Protein AF-A0A7C4I9G1-F1 (afdb_monomer_lite)

Structure (mmCIF, N/CA/C/O backbone):
data_AF-A0A7C4I9G1-F1
#
_entry.id   AF-A0A7C4I9G1-F1
#
loop_
_atom_site.group_PDB
_atom_site.id
_atom_site.type_symbol
_atom_site.label_atom_id
_atom_site.label_alt_id
_atom_site.label_comp_id
_atom_site.label_asym_id
_atom_site.label_entity_id
_atom_site.label_seq_id
_atom_site.pdbx_PDB_ins_code
_atom_site.Cartn_x
_atom_site.Cartn_y
_atom_site.Cartn_z
_atom_site.occupancy
_atom_site.B_iso_or_equiv
_atom_site.auth_seq_id
_atom_site.auth_comp_id
_atom_site.auth_asym_id
_atom_site.auth_atom_id
_atom_site.pdbx_PDB_model_num
ATOM 1 N N . MET A 1 1 ? 1.869 11.604 16.338 1.00 69.56 1 MET A N 1
ATOM 2 C CA . MET A 1 1 ? 0.878 10.632 15.821 1.00 69.56 1 MET A CA 1
ATOM 3 C C . MET A 1 1 ? 1.617 9.331 15.561 1.00 69.56 1 MET A C 1
ATOM 5 O O . MET A 1 1 ? 2.676 9.399 14.946 1.00 69.56 1 MET A O 1
ATOM 9 N N . ASN A 1 2 ? 1.154 8.209 16.116 1.00 77.06 2 ASN A N 1
ATOM 10 C CA . ASN A 1 2 ? 1.758 6.904 15.844 1.00 77.06 2 ASN A CA 1
ATOM 11 C C . ASN A 1 2 ? 1.010 6.269 14.678 1.00 77.06 2 ASN A C 1
ATOM 13 O O . ASN A 1 2 ? -0.220 6.257 14.705 1.00 77.06 2 ASN A O 1
ATOM 17 N N . ILE A 1 3 ? 1.731 5.790 13.674 1.00 85.38 3 ILE A N 1
ATOM 18 C CA . ILE A 1 3 ? 1.141 5.043 12.573 1.00 85.38 3 ILE A CA 1
ATOM 19 C C . ILE A 1 3 ? 1.879 3.729 12.388 1.00 85.38 3 ILE A C 1
ATOM 21 O O . ILE A 1 3 ? 3.110 3.687 12.329 1.00 85.38 3 ILE A O 1
ATOM 25 N N . ALA A 1 4 ? 1.105 2.656 12.294 1.00 88.50 4 ALA A N 1
ATOM 26 C CA . ALA A 1 4 ? 1.626 1.353 11.944 1.00 88.50 4 ALA A CA 1
ATOM 27 C C . ALA A 1 4 ? 1.760 1.266 10.420 1.00 88.50 4 ALA A C 1
ATOM 29 O O . ALA A 1 4 ? 0.805 1.544 9.690 1.00 88.50 4 ALA A O 1
ATOM 30 N N . VAL A 1 5 ? 2.949 0.915 9.942 1.00 89.62 5 VAL A N 1
ATOM 31 C CA . VAL A 1 5 ? 3.245 0.775 8.519 1.00 89.62 5 VAL A CA 1
ATOM 32 C C . VAL A 1 5 ? 3.622 -0.671 8.230 1.00 89.62 5 VAL A C 1
ATOM 34 O O . VAL A 1 5 ? 4.514 -1.237 8.861 1.00 89.62 5 VAL A O 1
ATOM 37 N N . THR A 1 6 ? 2.946 -1.260 7.251 1.00 91.25 6 THR A N 1
ATOM 38 C CA . THR A 1 6 ? 3.299 -2.551 6.664 1.00 91.25 6 THR A CA 1
ATOM 39 C C . THR A 1 6 ? 4.017 -2.298 5.346 1.00 91.25 6 THR A C 1
ATOM 41 O O . THR A 1 6 ? 3.492 -1.595 4.481 1.00 91.25 6 THR A O 1
ATOM 44 N N . LEU A 1 7 ? 5.205 -2.875 5.184 1.00 89.25 7 LEU A N 1
ATOM 45 C CA . LEU A 1 7 ? 5.937 -2.860 3.921 1.00 89.25 7 LEU A CA 1
ATOM 46 C C . LEU A 1 7 ? 5.681 -4.173 3.189 1.00 89.25 7 LEU A C 1
ATOM 48 O O . LEU A 1 7 ? 5.789 -5.241 3.789 1.00 89.25 7 LEU A O 1
ATOM 52 N N . ARG A 1 8 ? 5.357 -4.116 1.899 1.00 89.94 8 ARG A N 1
ATOM 53 C CA . ARG A 1 8 ? 5.315 -5.319 1.059 1.00 89.94 8 ARG A CA 1
ATOM 54 C C . ARG A 1 8 ? 5.942 -5.041 -0.285 1.00 89.94 8 ARG A C 1
ATOM 56 O O . ARG A 1 8 ? 5.673 -3.995 -0.880 1.00 89.94 8 ARG A O 1
ATOM 63 N N . THR A 1 9 ? 6.741 -5.977 -0.773 1.00 88.25 9 THR A N 1
ATOM 64 C CA . THR A 1 9 ? 7.216 -5.914 -2.153 1.00 88.25 9 THR A CA 1
ATOM 65 C C . THR A 1 9 ? 6.171 -6.562 -3.052 1.00 88.25 9 THR A C 1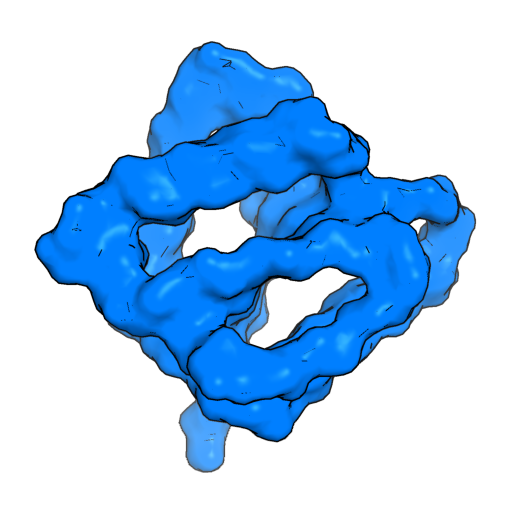
ATOM 67 O O . THR A 1 9 ? 5.623 -7.610 -2.740 1.00 88.25 9 THR A O 1
ATOM 70 N N . ALA A 1 10 ? 5.777 -5.875 -4.118 1.00 87.94 10 ALA A N 1
ATOM 71 C CA . ALA A 1 10 ? 4.802 -6.363 -5.083 1.00 87.94 10 ALA A CA 1
ATOM 72 C C . ALA A 1 10 ? 4.970 -5.588 -6.390 1.00 87.94 10 ALA A C 1
ATOM 74 O O . ALA A 1 10 ? 4.781 -4.367 -6.437 1.00 87.94 10 ALA A O 1
ATOM 75 N N . ARG A 1 11 ? 5.306 -6.302 -7.468 1.00 85.75 11 ARG A N 1
ATOM 76 C CA . ARG A 1 11 ? 5.570 -5.708 -8.781 1.00 85.75 11 ARG A CA 1
ATOM 77 C C . ARG A 1 11 ? 4.459 -6.020 -9.775 1.00 85.75 11 ARG A C 1
ATOM 79 O O . ARG A 1 11 ? 4.117 -7.173 -10.012 1.00 85.75 11 ARG A O 1
ATOM 86 N N . GLY A 1 12 ? 3.965 -4.977 -10.436 1.00 87.38 12 GLY A N 1
ATOM 87 C CA . GLY A 1 12 ? 2.954 -5.103 -11.483 1.00 87.38 12 GLY A CA 1
ATOM 88 C C . GLY A 1 12 ? 1.531 -5.261 -10.945 1.00 87.38 12 GLY A C 1
ATOM 89 O O . GLY A 1 12 ? 1.302 -5.433 -9.749 1.00 87.38 12 GLY A O 1
ATOM 90 N N . ARG A 1 13 ? 0.558 -5.169 -11.859 1.00 91.31 13 ARG A N 1
ATOM 91 C CA . ARG A 1 13 ? -0.864 -5.014 -11.522 1.00 91.31 13 ARG A CA 1
ATOM 92 C C . ARG A 1 13 ? -1.416 -6.134 -10.651 1.00 91.31 13 ARG A C 1
ATOM 94 O O . ARG A 1 13 ? -1.995 -5.854 -9.609 1.00 91.31 13 ARG A O 1
ATOM 101 N N . ALA A 1 14 ? -1.237 -7.381 -11.079 1.00 91.06 14 ALA A N 1
ATOM 102 C CA . ALA A 1 14 ? -1.812 -8.533 -10.392 1.00 91.06 14 ALA A CA 1
ATOM 103 C C . ALA A 1 14 ? -1.237 -8.700 -8.977 1.00 91.06 14 ALA A C 1
ATOM 105 O O . ALA A 1 14 ? -1.998 -8.845 -8.026 1.00 91.06 14 ALA A O 1
ATOM 106 N N . ALA A 1 15 ? 0.089 -8.605 -8.827 1.00 90.94 15 ALA A N 1
ATOM 107 C CA . ALA A 1 15 ? 0.741 -8.762 -7.531 1.00 90.94 15 ALA A CA 1
ATOM 108 C C . ALA A 1 15 ? 0.378 -7.627 -6.562 1.00 90.94 15 ALA A C 1
ATOM 110 O O . ALA A 1 15 ? 0.068 -7.891 -5.404 1.00 90.94 15 ALA A O 1
ATOM 111 N N . GLN A 1 16 ? 0.367 -6.371 -7.028 1.00 91.88 16 GLN A N 1
ATOM 112 C CA . GLN A 1 16 ? -0.003 -5.237 -6.176 1.00 91.88 16 GLN A CA 1
ATOM 113 C C . GLN A 1 16 ? -1.467 -5.288 -5.743 1.00 91.88 16 GLN A C 1
ATOM 115 O O . GLN A 1 16 ? -1.754 -5.014 -4.580 1.00 91.88 16 GLN A O 1
ATOM 120 N N . GLN A 1 17 ? -2.377 -5.674 -6.641 1.00 93.94 17 GLN A N 1
ATOM 121 C CA . GLN A 1 17 ? -3.786 -5.844 -6.292 1.00 93.94 17 GLN A CA 1
ATOM 122 C C . GLN A 1 17 ? -3.970 -6.974 -5.273 1.00 93.94 17 GLN A C 1
ATOM 124 O O . GLN A 1 17 ? -4.574 -6.750 -4.232 1.00 93.94 17 GLN A O 1
ATOM 129 N N . ALA A 1 18 ? -3.376 -8.147 -5.516 1.00 92.50 18 ALA A N 1
ATOM 130 C CA . ALA A 1 18 ? -3.475 -9.280 -4.597 1.00 92.50 18 ALA A CA 1
ATOM 131 C C . ALA A 1 18 ? -2.899 -8.956 -3.207 1.00 92.50 18 ALA A C 1
ATOM 133 O O . ALA A 1 18 ? -3.496 -9.302 -2.188 1.00 92.50 18 ALA A O 1
ATOM 134 N N . ALA A 1 19 ? -1.764 -8.250 -3.149 1.00 92.25 19 ALA A N 1
ATOM 135 C CA . ALA A 1 19 ? -1.156 -7.832 -1.889 1.00 92.25 19 ALA A CA 1
ATOM 136 C C . ALA A 1 19 ? -2.019 -6.811 -1.129 1.00 92.25 19 ALA A C 1
ATOM 138 O O . ALA A 1 19 ? -2.098 -6.885 0.101 1.00 92.25 19 ALA A O 1
ATOM 139 N N . LEU A 1 20 ? -2.652 -5.879 -1.851 1.00 93.00 20 LEU A N 1
ATOM 140 C CA . LEU A 1 20 ? -3.598 -4.908 -1.302 1.00 93.00 20 LEU A CA 1
ATOM 141 C C . LEU A 1 20 ? -4.829 -5.617 -0.733 1.00 93.00 20 LEU A C 1
ATOM 143 O O . LEU A 1 20 ? -5.159 -5.394 0.431 1.00 93.00 20 LEU A O 1
ATOM 147 N N . ASP A 1 21 ? -5.464 -6.487 -1.518 1.00 93.38 21 ASP A N 1
ATOM 148 C CA . ASP A 1 21 ? -6.686 -7.196 -1.128 1.00 93.38 21 ASP A CA 1
ATOM 149 C C . ASP A 1 21 ? -6.436 -8.067 0.107 1.00 93.38 21 ASP A C 1
ATOM 151 O O . ASP A 1 21 ? -7.116 -7.914 1.121 1.00 93.38 21 ASP A O 1
ATOM 155 N N . ALA A 1 22 ? -5.369 -8.874 0.090 1.00 91.69 22 ALA A N 1
ATOM 156 C CA . ALA A 1 22 ? -4.999 -9.721 1.223 1.00 91.69 22 ALA A CA 1
ATOM 157 C C . ALA A 1 22 ? -4.707 -8.913 2.499 1.00 91.69 22 ALA A C 1
ATOM 159 O O . ALA A 1 22 ? -5.045 -9.336 3.606 1.00 91.69 22 ALA A O 1
ATOM 160 N N . TRP A 1 23 ? -4.065 -7.746 2.370 1.00 92.12 23 TRP A N 1
ATOM 161 C CA . TRP A 1 23 ? -3.805 -6.878 3.517 1.00 92.12 23 TRP A CA 1
ATOM 162 C C . TRP A 1 23 ? -5.100 -6.285 4.080 1.00 92.12 23 TRP A C 1
ATOM 164 O O . TRP A 1 23 ? -5.297 -6.304 5.296 1.00 92.12 23 TRP A O 1
ATOM 174 N N . ILE A 1 24 ? -5.998 -5.801 3.219 1.00 89.88 24 ILE A N 1
ATOM 175 C CA . ILE A 1 24 ? -7.287 -5.246 3.643 1.00 89.88 24 ILE A CA 1
ATOM 176 C C . ILE A 1 24 ? -8.151 -6.321 4.301 1.00 89.88 24 ILE A C 1
ATOM 178 O O . ILE A 1 24 ? -8.710 -6.063 5.368 1.00 89.88 24 ILE A O 1
ATOM 182 N N . ASP A 1 25 ? -8.247 -7.510 3.713 1.00 89.62 25 ASP A N 1
ATOM 183 C CA . ASP A 1 25 ? -9.075 -8.594 4.242 1.00 89.62 25 ASP A CA 1
ATOM 184 C C . ASP A 1 25 ? -8.594 -9.048 5.623 1.00 89.62 25 ASP A C 1
ATOM 186 O O . ASP A 1 25 ? -9.407 -9.191 6.539 1.00 89.62 25 ASP A O 1
ATOM 190 N N . ALA A 1 26 ? -7.275 -9.136 5.831 1.00 87.56 26 ALA A N 1
ATOM 191 C CA . ALA A 1 26 ? -6.701 -9.412 7.148 1.00 87.56 26 ALA A CA 1
ATOM 192 C C . ALA A 1 26 ? -7.084 -8.345 8.195 1.00 87.56 26 ALA A C 1
ATOM 194 O O . ALA A 1 26 ? -7.365 -8.676 9.348 1.00 87.56 26 ALA A O 1
ATOM 195 N N . ARG A 1 27 ? -7.145 -7.060 7.808 1.00 86.56 27 ARG A N 1
ATOM 196 C CA . ARG A 1 27 ? -7.569 -5.969 8.710 1.00 86.56 27 ARG A CA 1
ATOM 197 C C . ARG A 1 27 ? -9.079 -5.925 8.926 1.00 86.56 27 ARG A C 1
ATOM 199 O O . ARG A 1 27 ? -9.527 -5.566 10.012 1.00 86.56 27 ARG A O 1
ATOM 206 N N . ARG A 1 28 ? -9.875 -6.274 7.916 1.00 82.12 28 ARG A N 1
ATOM 207 C CA . ARG A 1 28 ? -11.338 -6.353 8.029 1.00 82.12 28 ARG A CA 1
ATOM 208 C C . ARG A 1 28 ? -11.767 -7.492 8.937 1.00 82.12 28 ARG A C 1
ATOM 210 O O . ARG A 1 28 ? -12.649 -7.293 9.767 1.00 82.12 28 ARG A O 1
ATOM 217 N N . ALA A 1 29 ? -11.107 -8.643 8.831 1.00 77.88 29 ALA A N 1
ATOM 218 C CA . ALA A 1 29 ? -11.310 -9.763 9.743 1.00 77.88 29 ALA A CA 1
ATOM 219 C C . ALA A 1 29 ? -11.048 -9.361 11.206 1.00 77.88 29 ALA A C 1
ATOM 221 O O . ALA A 1 29 ? -11.762 -9.804 12.098 1.00 77.88 29 ALA A O 1
ATOM 222 N N . ALA A 1 30 ? -10.098 -8.448 11.440 1.00 73.25 30 ALA A N 1
ATOM 223 C CA . ALA A 1 30 ? -9.822 -7.877 12.757 1.00 73.25 30 ALA A CA 1
ATOM 224 C C . ALA A 1 30 ? -10.843 -6.811 13.233 1.00 73.25 30 ALA A C 1
ATOM 226 O O . ALA A 1 30 ? -10.688 -6.319 14.338 1.00 73.25 30 ALA A O 1
ATOM 227 N N . SER A 1 31 ? -11.859 -6.462 12.426 1.00 57.94 31 SER A N 1
ATOM 228 C CA . SER A 1 31 ? -13.108 -5.739 12.764 1.00 57.94 31 SER A CA 1
ATOM 229 C C . SER A 1 31 ? -13.041 -4.593 13.789 1.00 57.94 31 SER A C 1
ATOM 231 O O . SER A 1 31 ? -13.715 -4.630 14.810 1.00 57.94 31 SER A O 1
ATOM 233 N N . ASP A 1 32 ? -12.353 -3.499 13.439 1.00 64.88 32 ASP A N 1
ATOM 234 C CA . ASP A 1 32 ? -12.228 -2.328 14.331 1.00 64.88 32 ASP A CA 1
ATOM 235 C C . ASP A 1 32 ? -12.647 -0.974 13.714 1.00 64.88 32 ASP A C 1
ATOM 237 O O . ASP A 1 32 ? -12.427 0.081 14.308 1.00 64.88 32 ASP A O 1
ATOM 241 N N . GLY A 1 33 ? -13.189 -0.936 12.489 1.00 68.88 33 GLY A N 1
ATOM 242 C CA . GLY A 1 33 ? -13.555 0.337 11.830 1.00 68.88 33 GLY A CA 1
ATOM 243 C C . GLY A 1 33 ? -12.375 1.303 11.604 1.00 68.88 33 GLY A C 1
ATOM 244 O O . GLY A 1 33 ? -12.569 2.494 11.350 1.00 68.88 33 GLY A O 1
ATOM 245 N N . ARG A 1 34 ? -11.137 0.802 11.708 1.00 77.31 34 ARG A N 1
ATOM 246 C CA . ARG A 1 34 ? -9.900 1.571 11.544 1.00 77.31 34 ARG A CA 1
ATOM 247 C C . ARG A 1 34 ? -9.817 2.144 10.129 1.00 77.31 34 ARG A C 1
ATOM 249 O O . ARG A 1 34 ? -10.010 1.432 9.146 1.00 77.31 34 ARG A O 1
ATOM 256 N N . LYS A 1 35 ? -9.462 3.427 10.016 1.00 87.44 35 LYS A N 1
ATOM 257 C CA . LYS A 1 35 ? -9.159 4.048 8.719 1.00 87.44 35 LYS A CA 1
ATOM 258 C C . LYS A 1 35 ? -7.854 3.476 8.181 1.00 87.44 35 LYS A C 1
ATOM 260 O O . LYS A 1 35 ? -6.832 3.545 8.864 1.00 87.44 35 LYS A O 1
ATOM 265 N N . LEU A 1 36 ? -7.891 2.951 6.964 1.00 91.38 36 LEU A N 1
ATOM 266 C CA . LEU A 1 36 ? -6.732 2.374 6.296 1.00 91.38 36 LEU A CA 1
ATOM 267 C C . LEU A 1 36 ? -6.246 3.305 5.188 1.00 91.38 36 LEU A C 1
ATOM 269 O O . LEU A 1 36 ? -7.034 4.027 4.566 1.00 91.38 36 LEU A O 1
ATOM 273 N N . ALA A 1 37 ? -4.947 3.270 4.928 1.00 93.06 37 ALA A N 1
ATOM 274 C CA . ALA A 1 37 ? -4.365 3.924 3.769 1.00 93.06 37 ALA A CA 1
ATOM 275 C C . ALA A 1 37 ? -3.383 3.001 3.050 1.00 93.06 37 ALA A C 1
ATOM 277 O O . ALA A 1 37 ? -2.752 2.142 3.659 1.00 93.06 37 ALA A O 1
ATOM 278 N N . VAL A 1 38 ? -3.235 3.210 1.749 1.00 93.19 38 VAL A N 1
ATOM 279 C CA . VAL A 1 38 ? -2.301 2.495 0.891 1.00 93.19 38 VAL A CA 1
ATOM 280 C C . VAL A 1 38 ? -1.481 3.514 0.112 1.00 93.19 38 VAL A C 1
ATOM 282 O O . VAL A 1 38 ? -2.014 4.477 -0.444 1.00 93.19 38 VAL A O 1
ATOM 285 N N . ILE A 1 39 ? -0.174 3.301 0.057 1.00 92.19 39 ILE A N 1
ATOM 286 C CA . ILE A 1 39 ? 0.732 3.980 -0.862 1.00 92.19 39 ILE A CA 1
ATOM 287 C C . ILE A 1 39 ? 1.321 2.908 -1.771 1.00 92.19 39 ILE A C 1
ATOM 289 O O . ILE A 1 39 ? 1.865 1.925 -1.279 1.00 92.19 39 ILE A O 1
ATOM 293 N N . ALA A 1 40 ? 1.222 3.084 -3.085 1.00 91.56 40 ALA A N 1
ATOM 294 C CA . ALA A 1 40 ? 1.770 2.128 -4.043 1.00 91.56 40 ALA A CA 1
ATOM 295 C C . ALA A 1 40 ? 2.808 2.780 -4.958 1.00 91.56 40 ALA A C 1
ATOM 297 O O . ALA A 1 40 ? 2.509 3.751 -5.659 1.00 91.56 40 ALA A O 1
ATOM 298 N N . GLU A 1 41 ? 4.025 2.243 -4.961 1.00 89.06 41 GLU A N 1
ATOM 299 C CA . GLU A 1 41 ? 5.075 2.623 -5.903 1.00 89.06 41 GLU A CA 1
ATOM 300 C C . GLU A 1 41 ? 4.876 1.922 -7.253 1.00 89.06 41 GLU A C 1
ATOM 302 O O . GLU A 1 41 ? 4.584 0.730 -7.310 1.00 89.06 41 GLU A O 1
ATOM 307 N N . GLY A 1 42 ? 5.043 2.652 -8.358 1.00 84.44 42 GLY A N 1
ATOM 308 C CA . GLY A 1 42 ? 5.030 2.073 -9.705 1.00 84.44 42 GLY A CA 1
ATOM 309 C C . GLY A 1 42 ? 3.650 1.613 -10.189 1.00 84.44 42 GLY A C 1
ATOM 310 O O . GLY A 1 42 ? 3.552 0.967 -11.232 1.00 84.44 42 GLY A O 1
ATOM 311 N N . ALA A 1 43 ? 2.581 1.960 -9.468 1.00 84.69 43 ALA A N 1
ATOM 312 C CA . ALA A 1 43 ? 1.200 1.619 -9.802 1.00 84.69 43 ALA A CA 1
ATOM 313 C C . ALA A 1 43 ? 0.623 2.532 -10.907 1.00 84.69 43 ALA A C 1
ATOM 315 O O . ALA A 1 43 ? -0.305 3.315 -10.680 1.00 84.69 43 ALA A O 1
ATOM 316 N N . PHE A 1 44 ? 1.155 2.438 -12.128 1.00 82.19 44 PHE A N 1
ATOM 317 C CA . PHE A 1 44 ? 0.643 3.164 -13.309 1.00 82.19 44 PHE A CA 1
ATOM 318 C C . PHE A 1 44 ? -0.656 2.589 -13.895 1.00 82.19 44 PHE A C 1
ATOM 320 O O . PHE A 1 44 ? -1.070 2.933 -14.996 1.00 82.19 44 PHE A O 1
ATOM 327 N N . PHE A 1 45 ? -1.300 1.697 -13.159 1.00 86.69 45 PHE A N 1
ATOM 328 C CA . PHE A 1 45 ? -2.551 1.033 -13.495 1.00 86.69 45 PHE A CA 1
ATOM 329 C C . PHE A 1 45 ? -3.550 1.264 -12.369 1.00 86.69 45 PHE A C 1
ATOM 331 O O . PHE A 1 45 ? -3.185 1.665 -11.265 1.00 86.69 45 PHE A O 1
ATOM 338 N N . GLU A 1 46 ? -4.827 1.023 -12.622 1.00 87.81 46 GLU A N 1
ATOM 339 C CA . GLU A 1 46 ? -5.836 1.122 -11.575 1.00 87.81 46 GLU A CA 1
ATOM 340 C C . GLU A 1 46 ? -5.703 -0.010 -10.555 1.00 87.81 46 GLU A C 1
ATOM 342 O O . GLU A 1 46 ? -5.695 -1.189 -10.914 1.00 87.81 46 GLU A O 1
ATOM 347 N N . LEU A 1 47 ? -5.595 0.387 -9.286 1.00 90.00 47 LEU A N 1
ATOM 348 C CA . LEU A 1 47 ? -5.778 -0.479 -8.130 1.00 90.00 47 LEU A CA 1
ATOM 349 C C . LEU A 1 47 ? -7.199 -0.277 -7.609 1.00 90.00 47 LEU A C 1
ATOM 351 O O . LEU A 1 47 ? -7.610 0.860 -7.358 1.00 90.00 47 LEU A O 1
ATOM 355 N N . SER A 1 48 ? -7.927 -1.375 -7.451 1.00 91.50 48 SER A N 1
ATOM 356 C CA . SER A 1 48 ? -9.241 -1.388 -6.826 1.00 91.50 48 SER A CA 1
ATOM 357 C C . SER A 1 48 ? -9.058 -1.276 -5.320 1.00 91.50 48 SER A C 1
ATOM 359 O O . SER A 1 48 ? -8.390 -2.107 -4.706 1.00 91.50 48 SER A O 1
ATOM 361 N N . CYS A 1 49 ? -9.619 -0.226 -4.730 1.00 87.75 49 CYS A N 1
ATOM 362 C CA . CYS A 1 49 ? -9.584 -0.007 -3.295 1.00 87.75 49 CYS A CA 1
ATOM 363 C C . CYS A 1 49 ? -11.020 0.147 -2.789 1.00 87.75 49 CYS A C 1
ATOM 365 O O . CYS A 1 49 ? -11.797 0.884 -3.404 1.00 87.75 49 CYS A O 1
ATOM 367 N N . PRO A 1 50 ? -11.406 -0.522 -1.693 1.00 87.69 50 PRO A N 1
ATOM 368 C CA . PRO A 1 50 ? -12.747 -0.371 -1.166 1.00 87.69 50 PRO A CA 1
ATOM 369 C C . PRO A 1 50 ? -13.042 1.059 -0.693 1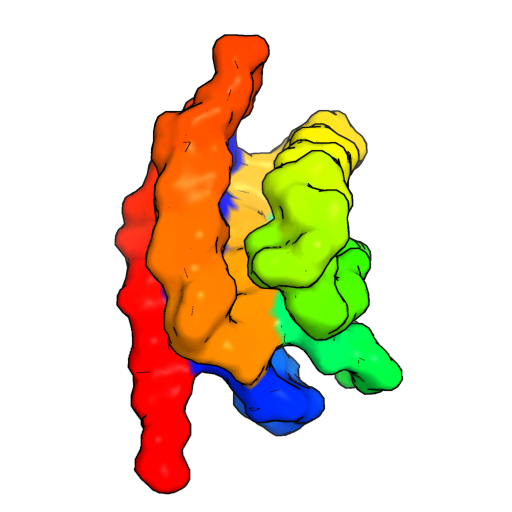.00 87.69 50 PRO A C 1
ATOM 371 O O . PRO A 1 50 ? -12.122 1.791 -0.311 1.00 87.69 50 PRO A O 1
ATOM 374 N N . PRO A 1 51 ? -14.328 1.449 -0.623 1.00 82.62 51 PRO A N 1
ATOM 375 C CA . PRO A 1 51 ? -14.719 2.736 -0.065 1.00 82.62 51 PRO A CA 1
ATOM 376 C C . PRO A 1 51 ? -14.156 2.933 1.349 1.00 82.62 51 PRO A C 1
ATOM 378 O O . PRO A 1 51 ? -14.201 2.027 2.181 1.00 82.62 51 PRO A O 1
ATOM 381 N N . GLY A 1 52 ? -13.631 4.129 1.620 1.00 83.69 52 GLY A N 1
ATOM 382 C CA . GLY A 1 52 ? -13.069 4.489 2.926 1.00 83.69 52 GLY A CA 1
ATOM 383 C C . GLY A 1 52 ? -11.585 4.161 3.118 1.00 83.69 52 GLY A C 1
ATOM 384 O O . GLY A 1 52 ? -11.024 4.554 4.142 1.00 83.69 52 GLY A O 1
ATOM 385 N N . VAL A 1 53 ? -10.930 3.518 2.145 1.00 89.56 53 VAL A N 1
ATOM 386 C CA . VAL A 1 53 ? -9.473 3.330 2.138 1.00 89.56 53 VAL A CA 1
ATOM 387 C C . VAL A 1 53 ? -8.824 4.393 1.252 1.00 89.56 53 VAL A C 1
ATOM 389 O O . VAL A 1 53 ? -9.172 4.550 0.083 1.00 89.56 53 VAL A O 1
ATOM 392 N N . ALA A 1 54 ? -7.888 5.159 1.814 1.00 91.31 54 ALA A N 1
ATOM 393 C CA . ALA A 1 54 ? -7.174 6.187 1.060 1.00 91.31 54 ALA A CA 1
ATOM 394 C C . ALA A 1 54 ? -6.050 5.557 0.227 1.00 91.31 54 ALA A C 1
ATOM 396 O O . ALA A 1 54 ? -5.245 4.811 0.772 1.00 91.31 54 ALA A O 1
ATOM 397 N N . LEU A 1 55 ? -5.943 5.893 -1.059 1.00 92.00 55 LEU A N 1
ATOM 398 C CA . LEU A 1 55 ? -4.874 5.413 -1.939 1.00 92.00 55 LEU A CA 1
ATOM 399 C C . LEU A 1 55 ? -4.055 6.594 -2.474 1.00 92.00 55 LEU A C 1
ATOM 401 O O . LEU A 1 55 ? -4.609 7.487 -3.113 1.00 92.00 55 LEU A O 1
ATOM 405 N N . ALA A 1 56 ? -2.736 6.571 -2.279 1.00 91.19 56 ALA A N 1
ATOM 406 C CA . ALA A 1 56 ? -1.804 7.404 -3.040 1.00 91.19 56 ALA A CA 1
ATOM 407 C C . ALA A 1 56 ? -0.837 6.550 -3.851 1.00 91.19 56 ALA A C 1
ATOM 409 O O . ALA A 1 56 ? -0.589 5.380 -3.562 1.00 91.19 56 ALA A O 1
ATOM 410 N N . ARG A 1 57 ? -0.273 7.168 -4.883 1.00 89.62 57 ARG A N 1
ATOM 411 C CA . ARG A 1 57 ? 0.641 6.517 -5.811 1.00 89.62 57 ARG A CA 1
ATOM 412 C C . ARG A 1 57 ? 1.941 7.291 -5.872 1.00 89.62 57 ARG A C 1
ATOM 414 O O . ARG A 1 57 ? 1.935 8.521 -5.868 1.00 89.62 57 ARG A O 1
ATOM 421 N N . LEU A 1 58 ? 3.036 6.553 -5.941 1.00 85.31 58 LEU A N 1
ATOM 422 C CA . LEU A 1 58 ? 4.369 7.078 -6.189 1.00 85.31 58 LEU A CA 1
ATOM 423 C C . LEU A 1 58 ? 4.823 6.592 -7.562 1.00 85.31 58 LEU A C 1
ATOM 425 O O . LEU A 1 58 ? 4.616 5.431 -7.915 1.00 85.31 58 LEU A O 1
ATOM 429 N N . ALA A 1 59 ? 5.450 7.472 -8.337 1.00 79.25 59 ALA A N 1
ATOM 430 C CA . ALA A 1 59 ? 6.132 7.046 -9.551 1.00 79.25 59 ALA A CA 1
ATOM 431 C C . ALA A 1 59 ? 7.313 6.113 -9.188 1.00 79.25 59 ALA A C 1
ATOM 433 O O . ALA A 1 59 ? 7.880 6.228 -8.095 1.00 79.25 59 ALA A O 1
ATOM 434 N N . PRO A 1 60 ? 7.666 5.159 -10.066 1.00 68.75 60 PRO A N 1
ATOM 435 C CA . PRO A 1 60 ? 8.779 4.251 -9.843 1.00 68.75 60 PRO A CA 1
ATOM 436 C C . PRO A 1 60 ? 10.072 5.045 -9.730 1.00 68.75 60 PRO A C 1
ATOM 438 O O . PRO A 1 60 ? 10.278 6.040 -10.429 1.00 68.75 60 PRO A O 1
ATOM 441 N N . GLY A 1 61 ? 10.940 4.614 -8.828 1.00 63.8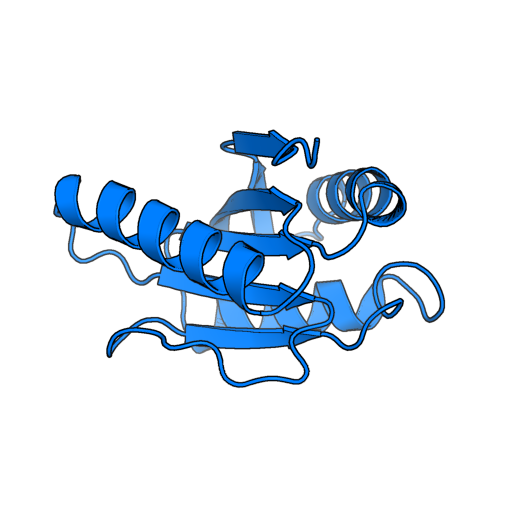8 61 GLY A N 1
ATOM 442 C CA . GLY A 1 61 ? 12.223 5.269 -8.634 1.00 63.88 61 GLY A CA 1
ATOM 443 C C . GLY A 1 61 ? 12.128 6.626 -7.936 1.00 63.88 61 GLY A C 1
ATOM 444 O O . GLY A 1 61 ? 13.154 7.217 -7.622 1.00 63.88 61 GLY A O 1
ATOM 445 N N . CYS A 1 62 ? 10.939 7.116 -7.565 1.00 67.69 62 CYS A N 1
ATOM 446 C CA . CYS A 1 62 ? 10.835 8.256 -6.644 1.00 67.69 62 CYS A CA 1
ATOM 447 C C . CYS A 1 62 ? 11.425 7.938 -5.269 1.00 67.69 62 CYS A C 1
ATOM 449 O O . CYS A 1 62 ? 11.828 8.841 -4.545 1.00 67.69 62 CYS A O 1
ATOM 451 N N . VAL A 1 63 ? 11.496 6.656 -4.924 1.00 62.50 63 VAL A N 1
ATOM 452 C CA . VAL A 1 63 ? 12.101 6.182 -3.687 1.00 62.50 63 VAL A CA 1
ATOM 453 C C . VAL A 1 63 ? 13.630 6.113 -3.808 1.00 62.50 63 VAL A C 1
ATOM 455 O O . VAL A 1 63 ? 14.320 6.322 -2.812 1.00 62.50 63 VAL A O 1
ATOM 458 N N . CYS A 1 64 ? 14.180 5.881 -5.012 1.00 59.53 64 CYS A N 1
ATOM 459 C CA . CYS A 1 64 ? 15.605 5.600 -5.216 1.00 59.53 64 CYS A CA 1
ATOM 460 C C . CYS A 1 64 ? 16.412 6.612 -6.077 1.00 59.53 64 CYS A C 1
ATOM 462 O O . CYS A 1 64 ? 17.638 6.646 -5.963 1.00 59.53 64 CYS A O 1
ATOM 464 N N . CYS A 1 65 ? 15.776 7.458 -6.893 1.00 55.09 65 CYS A N 1
ATOM 465 C CA . CYS A 1 65 ? 16.439 8.334 -7.874 1.00 55.09 65 CYS A CA 1
ATOM 466 C C . CYS A 1 65 ? 16.356 9.836 -7.535 1.00 55.09 65 CYS A C 1
ATOM 468 O O . CYS A 1 65 ? 17.352 10.535 -7.679 1.00 55.09 65 CYS A O 1
ATOM 470 N N . VAL A 1 66 ? 15.192 10.346 -7.096 1.00 53.78 66 VAL A N 1
ATOM 471 C CA . VAL A 1 66 ? 14.916 11.806 -6.938 1.00 53.78 66 VAL A CA 1
ATOM 472 C C . VAL A 1 66 ? 14.727 12.232 -5.470 1.00 53.78 66 VAL A C 1
ATOM 474 O O . VAL A 1 66 ? 14.435 13.380 -5.150 1.00 53.78 66 VAL A O 1
ATOM 477 N N . GLY A 1 67 ? 15.000 11.322 -4.541 1.00 55.81 67 GLY A N 1
ATOM 478 C CA . GLY A 1 67 ? 15.175 11.658 -3.139 1.00 55.81 67 GLY A CA 1
ATOM 479 C C . GLY A 1 67 ? 13.969 11.322 -2.288 1.00 55.81 67 GLY A C 1
ATOM 480 O O . GLY A 1 67 ? 12.840 11.220 -2.720 1.00 55.81 67 GLY A O 1
ATOM 481 N N . GLU A 1 68 ? 14.256 11.161 -1.022 1.00 67.50 68 GLU A N 1
ATOM 482 C CA . GLU A 1 68 ? 13.403 10.851 0.116 1.00 67.50 68 GLU A CA 1
ATOM 483 C C . GLU A 1 68 ? 12.113 11.690 0.237 1.00 67.50 68 GLU A C 1
ATOM 485 O O . GLU A 1 68 ? 11.147 11.310 0.906 1.00 67.50 68 GLU A O 1
ATOM 490 N N . VAL A 1 69 ? 12.088 12.847 -0.422 1.00 73.94 69 VAL A N 1
ATOM 491 C CA . VAL A 1 69 ? 11.088 13.903 -0.266 1.00 73.94 69 VAL A CA 1
ATOM 492 C C . VAL A 1 69 ? 9.695 13.513 -0.770 1.00 73.94 69 VAL A C 1
ATOM 494 O O . VAL A 1 69 ? 8.747 13.747 -0.017 1.00 73.94 69 VAL A O 1
ATOM 497 N N . PRO A 1 70 ? 9.485 12.909 -1.959 1.00 79.56 70 PRO A N 1
ATOM 498 C CA . PRO A 1 70 ? 8.155 12.527 -2.418 1.00 79.56 70 PRO A CA 1
ATOM 499 C C . PRO A 1 70 ? 7.539 11.445 -1.533 1.00 79.56 70 PRO A C 1
ATOM 501 O O . PRO A 1 70 ? 6.359 11.556 -1.204 1.00 79.56 70 PRO A O 1
ATOM 504 N N . LEU A 1 71 ? 8.319 10.459 -1.066 1.00 80.19 71 LEU A N 1
ATOM 505 C CA . LEU A 1 71 ? 7.824 9.453 -0.119 1.00 80.19 71 LEU A CA 1
ATOM 506 C C . LEU A 1 71 ? 7.429 10.113 1.206 1.00 80.19 71 LEU A C 1
ATOM 508 O O . LEU A 1 71 ? 6.288 9.965 1.643 1.00 80.19 71 LEU A O 1
ATOM 512 N N . ARG A 1 72 ? 8.327 10.901 1.814 1.00 80.81 72 ARG A N 1
ATOM 513 C CA . ARG A 1 72 ? 8.061 11.598 3.087 1.00 80.81 72 ARG A CA 1
ATOM 514 C C . ARG A 1 72 ? 6.872 12.551 2.985 1.00 80.81 72 ARG A C 1
ATOM 516 O O . ARG A 1 72 ? 6.046 12.594 3.896 1.00 80.81 72 ARG A O 1
ATOM 523 N N . THR A 1 73 ? 6.754 13.287 1.884 1.00 84.44 73 THR A N 1
ATOM 524 C CA . THR A 1 73 ? 5.654 14.233 1.647 1.00 84.44 73 THR A CA 1
ATOM 525 C C . THR A 1 73 ? 4.341 13.498 1.431 1.00 84.44 73 THR A C 1
ATOM 527 O O . THR A 1 73 ? 3.338 13.870 2.034 1.00 84.44 73 THR A O 1
ATOM 530 N N . THR A 1 74 ? 4.339 12.427 0.633 1.00 87.00 74 THR A N 1
ATOM 531 C CA . THR A 1 74 ? 3.141 11.611 0.380 1.00 87.00 74 THR A CA 1
ATOM 532 C C . THR A 1 74 ? 2.661 10.949 1.660 1.00 87.00 74 THR A C 1
ATOM 534 O O . THR A 1 74 ? 1.487 11.070 2.007 1.00 87.00 74 THR A O 1
ATOM 537 N N . LEU A 1 75 ? 3.583 10.345 2.412 1.00 85.88 75 LEU A N 1
ATOM 538 C CA . LEU A 1 75 ? 3.306 9.757 3.713 1.00 85.88 75 LEU A CA 1
ATOM 539 C C . LEU A 1 75 ? 2.735 10.806 4.669 1.00 85.88 75 LEU A C 1
ATOM 541 O O . LEU A 1 75 ? 1.633 10.639 5.180 1.00 85.88 75 LEU A O 1
ATOM 545 N N . THR A 1 76 ? 3.425 11.935 4.843 1.00 86.81 76 THR A N 1
ATOM 546 C CA . THR A 1 76 ? 2.976 13.020 5.729 1.00 86.81 76 THR A CA 1
ATOM 547 C C . THR A 1 76 ? 1.601 13.545 5.319 1.00 86.81 76 THR A C 1
ATOM 549 O O . THR A 1 76 ? 0.746 13.772 6.177 1.00 86.81 76 THR A O 1
ATOM 552 N N . ARG A 1 77 ? 1.359 13.721 4.017 1.00 87.81 77 ARG A N 1
ATOM 553 C CA . ARG A 1 77 ? 0.091 14.223 3.485 1.00 87.81 77 ARG A CA 1
ATOM 554 C C . ARG A 1 77 ? -1.043 13.239 3.735 1.00 87.81 77 ARG A C 1
ATOM 556 O O . ARG A 1 77 ? -2.079 13.671 4.237 1.00 87.81 77 ARG A O 1
ATOM 563 N N . ILE A 1 78 ? -0.855 11.948 3.449 1.00 88.88 78 ILE A N 1
ATOM 564 C CA . ILE A 1 78 ? -1.864 10.919 3.739 1.00 88.88 78 ILE A CA 1
ATOM 565 C C . ILE A 1 78 ? -2.158 10.864 5.232 1.00 88.88 78 ILE A C 1
ATOM 567 O O . ILE A 1 78 ? -3.319 10.905 5.641 1.00 88.88 78 ILE A O 1
ATOM 571 N N . VAL A 1 79 ? -1.103 10.826 6.043 1.00 87.81 79 VAL A N 1
ATOM 572 C CA . VAL A 1 79 ? -1.204 10.685 7.492 1.00 87.81 79 VAL A CA 1
ATOM 573 C C . VAL A 1 79 ? -1.953 11.872 8.094 1.00 87.81 79 VAL A C 1
ATOM 575 O O . VAL A 1 79 ? -2.842 11.685 8.922 1.00 87.81 79 VAL A O 1
ATOM 578 N N . ARG A 1 80 ? -1.673 13.097 7.636 1.00 87.62 80 ARG A N 1
ATOM 579 C CA . ARG A 1 80 ? -2.380 14.301 8.098 1.00 87.62 80 ARG A CA 1
ATOM 580 C C . ARG A 1 80 ? -3.810 14.407 7.570 1.00 87.62 80 ARG A C 1
ATOM 582 O O . ARG A 1 80 ? -4.685 14.799 8.336 1.00 87.62 80 ARG A O 1
ATOM 589 N N . SER A 1 81 ? -4.043 14.070 6.302 1.00 88.19 81 SER A N 1
ATOM 590 C CA . SER A 1 81 ? -5.342 14.289 5.642 1.00 88.19 81 SER A CA 1
ATOM 591 C C . SER A 1 81 ? -6.372 13.228 6.018 1.00 88.19 81 SER A C 1
ATOM 593 O O . SER A 1 81 ? -7.537 13.548 6.230 1.00 88.19 81 SER A O 1
ATOM 595 N N . HIS A 1 82 ? -5.949 11.967 6.134 1.00 86.81 82 HIS A N 1
ATOM 596 C CA . HIS A 1 82 ? -6.861 10.843 6.360 1.00 86.81 82 HIS A CA 1
ATOM 597 C C . HIS A 1 82 ? -6.806 10.295 7.788 1.00 86.81 82 HIS A C 1
ATOM 599 O O . HIS A 1 82 ? -7.734 9.593 8.189 1.00 86.81 82 HIS A O 1
ATOM 605 N N . ARG A 1 83 ? -5.751 10.626 8.553 1.00 86.94 83 ARG A N 1
ATOM 606 C CA . ARG A 1 83 ? -5.449 10.054 9.879 1.00 86.94 83 ARG A CA 1
ATOM 607 C C . ARG A 1 83 ? -5.714 8.540 9.940 1.00 86.94 83 ARG A C 1
ATOM 609 O O . ARG A 1 83 ? -6.528 8.099 10.753 1.00 86.94 83 ARG A O 1
ATOM 616 N N . PRO A 1 84 ? -5.082 7.756 9.049 1.00 88.31 84 PRO A N 1
ATOM 617 C CA . PRO A 1 84 ? -5.224 6.313 9.065 1.00 88.31 84 PRO A CA 1
ATOM 618 C C . PRO A 1 84 ? -4.581 5.732 10.328 1.00 88.31 84 PRO A C 1
ATOM 620 O O . PRO A 1 84 ? -3.584 6.260 10.826 1.00 88.31 84 PRO A O 1
ATOM 623 N N . ALA A 1 85 ? -5.155 4.646 10.836 1.00 87.44 85 ALA A N 1
ATOM 624 C CA . ALA A 1 85 ? -4.571 3.880 11.931 1.00 87.44 85 ALA A CA 1
ATOM 625 C C . ALA A 1 85 ? -3.414 3.000 11.430 1.00 87.44 85 ALA A C 1
ATOM 627 O O . ALA A 1 85 ? -2.400 2.855 12.111 1.00 87.44 85 ALA A O 1
ATOM 628 N N . GLU A 1 86 ? -3.558 2.461 10.217 1.00 89.81 86 GLU A N 1
ATOM 629 C CA . GLU A 1 86 ? -2.564 1.613 9.565 1.00 89.81 86 GLU A CA 1
ATOM 630 C C . GLU A 1 86 ? -2.383 1.999 8.099 1.00 89.81 86 GLU A C 1
ATOM 632 O O . GLU A 1 86 ? -3.329 2.421 7.421 1.00 89.81 86 GLU A O 1
ATOM 637 N N . LEU A 1 87 ? -1.157 1.830 7.614 1.00 91.81 87 LEU A N 1
ATOM 638 C CA . LEU A 1 87 ? -0.781 2.120 6.243 1.00 91.81 87 LEU A CA 1
ATOM 639 C C . LEU A 1 87 ? -0.035 0.948 5.614 1.00 91.81 87 LEU A C 1
ATOM 641 O O . LEU A 1 87 ? 0.935 0.448 6.177 1.00 91.81 87 LEU A O 1
ATOM 645 N N . LEU A 1 88 ? -0.456 0.555 4.418 1.00 92.69 88 LEU A N 1
ATOM 646 C CA . LEU A 1 88 ? 0.291 -0.350 3.555 1.00 92.69 88 LEU A CA 1
ATOM 647 C C . LEU A 1 88 ? 1.144 0.461 2.585 1.00 92.69 88 LEU A C 1
ATOM 649 O O . LEU A 1 88 ? 0.638 1.365 1.923 1.00 92.69 88 LEU A O 1
ATOM 653 N N . LEU A 1 89 ? 2.420 0.119 2.464 1.00 91.69 89 LEU A N 1
ATOM 654 C CA . LEU A 1 89 ? 3.306 0.670 1.449 1.00 91.69 89 LEU A CA 1
ATOM 655 C C . LEU A 1 89 ? 3.780 -0.468 0.538 1.00 91.69 89 LEU A C 1
ATOM 657 O O . LEU A 1 89 ? 4.565 -1.324 0.949 1.00 91.69 89 LEU A O 1
ATOM 661 N N . LEU A 1 90 ? 3.255 -0.476 -0.689 1.00 91.44 90 LEU A N 1
ATOM 662 C CA . LEU A 1 90 ? 3.620 -1.420 -1.741 1.00 91.44 90 LEU A CA 1
ATOM 663 C C . LEU A 1 90 ? 4.832 -0.888 -2.503 1.00 91.44 90 LEU A C 1
ATOM 665 O O . LEU A 1 90 ? 4.777 0.199 -3.084 1.00 91.44 90 LEU A O 1
ATOM 669 N N . ILE A 1 91 ? 5.904 -1.671 -2.511 1.00 88.44 91 ILE A N 1
ATOM 670 C CA . ILE A 1 91 ? 7.182 -1.341 -3.137 1.00 88.44 91 ILE A CA 1
ATOM 671 C C . ILE A 1 91 ? 7.382 -2.224 -4.368 1.00 88.44 91 ILE A C 1
ATOM 673 O O . ILE A 1 91 ? 7.203 -3.437 -4.308 1.00 88.44 91 ILE A O 1
ATOM 677 N N . ALA A 1 92 ? 7.730 -1.624 -5.505 1.00 85.19 92 ALA A N 1
ATOM 678 C CA . ALA A 1 92 ? 7.794 -2.348 -6.777 1.00 85.19 92 ALA A CA 1
ATOM 679 C C . ALA A 1 92 ? 9.094 -3.149 -6.980 1.00 85.19 92 ALA A C 1
ATOM 681 O O . ALA A 1 92 ? 9.156 -3.969 -7.898 1.00 85.19 92 ALA A O 1
ATOM 682 N N . ALA A 1 93 ? 10.126 -2.877 -6.180 1.00 80.69 93 ALA A N 1
ATOM 683 C CA . ALA A 1 93 ? 11.469 -3.417 -6.344 1.00 80.69 93 ALA A CA 1
ATOM 684 C C . ALA A 1 93 ? 12.164 -3.582 -4.983 1.00 80.69 93 ALA A C 1
ATOM 686 O O . ALA A 1 93 ? 12.131 -2.667 -4.154 1.00 80.69 93 ALA A O 1
ATOM 687 N N . ASP A 1 94 ? 12.806 -4.725 -4.755 1.00 75.75 94 ASP A N 1
ATOM 688 C CA . ASP A 1 94 ? 13.442 -5.049 -3.472 1.00 75.75 94 ASP A CA 1
ATOM 689 C C . ASP A 1 94 ? 14.604 -4.088 -3.164 1.00 75.75 94 ASP A C 1
ATOM 691 O O . ASP A 1 94 ? 14.828 -3.714 -2.012 1.00 75.75 94 ASP A O 1
ATOM 695 N N . GLU A 1 95 ? 15.275 -3.561 -4.194 1.00 75.69 95 GLU A N 1
ATOM 696 C CA . GLU A 1 95 ? 16.347 -2.568 -4.057 1.00 75.69 95 GLU A CA 1
ATOM 697 C C . GLU A 1 95 ? 15.866 -1.266 -3.391 1.00 75.69 95 GLU A C 1
ATOM 699 O O . GLU A 1 95 ? 16.660 -0.513 -2.817 1.00 75.69 95 GLU A O 1
ATOM 704 N N . HIS A 1 96 ? 14.563 -0.975 -3.453 1.00 79.56 96 HIS A N 1
ATOM 705 C CA . HIS A 1 96 ? 13.975 0.201 -2.815 1.00 79.56 96 HIS A CA 1
ATOM 706 C C . HIS A 1 96 ? 13.591 -0.066 -1.358 1.00 79.56 96 HIS A C 1
ATOM 708 O O . HIS A 1 96 ? 13.498 0.881 -0.574 1.00 79.56 96 HIS A O 1
ATOM 714 N N . LEU A 1 97 ? 13.397 -1.329 -0.971 1.00 81.00 97 LEU A N 1
ATOM 715 C CA . LEU A 1 97 ? 12.874 -1.713 0.337 1.00 81.00 97 LEU A CA 1
ATOM 716 C C . LEU A 1 97 ? 13.778 -1.245 1.482 1.00 81.00 97 LEU A C 1
ATOM 718 O O . LEU A 1 97 ? 13.310 -0.601 2.423 1.00 81.00 97 LEU A O 1
ATOM 722 N N . GLU A 1 98 ? 15.082 -1.498 1.375 1.00 78.88 98 GLU A N 1
ATOM 723 C CA . GLU A 1 98 ? 16.063 -1.097 2.392 1.00 78.88 98 GLU A CA 1
ATOM 724 C C . GLU A 1 98 ? 16.113 0.419 2.585 1.00 78.88 98 GLU A C 1
ATOM 726 O O . GLU A 1 98 ? 16.212 0.929 3.705 1.00 78.88 98 GLU A O 1
ATOM 731 N N . ARG A 1 99 ? 15.973 1.167 1.490 1.00 79.38 99 ARG A N 1
ATOM 732 C CA . ARG A 1 99 ? 15.939 2.626 1.547 1.00 79.38 99 ARG A CA 1
ATOM 733 C C . ARG A 1 99 ? 14.666 3.132 2.214 1.00 79.38 99 ARG A C 1
ATOM 735 O O . ARG A 1 99 ? 14.737 4.020 3.057 1.00 79.38 99 ARG A O 1
ATOM 742 N N . VAL A 1 100 ? 13.517 2.542 1.893 1.00 81.56 100 VAL A N 1
ATOM 743 C CA . VAL A 1 100 ? 12.233 2.854 2.541 1.00 81.56 100 VAL A CA 1
ATOM 744 C C . VAL A 1 100 ? 12.294 2.570 4.035 1.00 81.56 100 VAL A C 1
ATOM 746 O O . VAL A 1 100 ? 11.829 3.386 4.828 1.00 81.56 100 VAL A O 1
ATOM 749 N N . ARG A 1 101 ? 12.888 1.446 4.440 1.00 82.62 101 ARG A N 1
ATOM 750 C CA . ARG A 1 101 ? 13.056 1.099 5.856 1.00 82.62 101 ARG A CA 1
ATOM 751 C C . ARG A 1 101 ? 13.849 2.165 6.606 1.00 82.62 101 ARG A C 1
ATOM 753 O O . ARG A 1 101 ? 13.374 2.644 7.635 1.00 82.62 101 ARG A O 1
ATOM 760 N N . ARG A 1 102 ? 15.000 2.588 6.067 1.00 80.75 102 ARG A N 1
ATOM 761 C CA . ARG A 1 102 ? 15.802 3.684 6.647 1.00 80.75 102 ARG A CA 1
ATOM 762 C C . ARG A 1 102 ? 14.999 4.978 6.739 1.00 80.75 102 ARG A C 1
ATOM 764 O O . ARG A 1 102 ? 14.924 5.587 7.799 1.00 80.75 102 ARG A O 1
ATOM 771 N N . LEU A 1 103 ? 14.294 5.322 5.667 1.00 80.31 103 LEU A N 1
ATOM 772 C CA . LEU A 1 103 ? 13.449 6.511 5.604 1.00 80.31 103 LEU A CA 1
ATOM 773 C C . LEU A 1 103 ? 12.339 6.559 6.648 1.00 80.31 103 LEU A C 1
ATOM 775 O O . LEU A 1 103 ? 12.037 7.621 7.193 1.00 80.31 103 LEU A O 1
ATOM 779 N N . LEU A 1 104 ? 11.707 5.417 6.901 1.00 80.88 104 LEU A N 1
ATOM 780 C CA . LEU A 1 104 ? 10.661 5.298 7.907 1.00 80.88 104 LEU A CA 1
ATOM 781 C C . LEU A 1 104 ? 11.237 5.305 9.327 1.00 80.88 104 LEU A C 1
ATOM 783 O O . LEU A 1 104 ? 10.599 5.860 10.221 1.00 80.88 104 LEU A O 1
ATOM 787 N N . ALA A 1 105 ? 12.436 4.752 9.530 1.00 79.62 105 ALA A N 1
ATOM 788 C CA . ALA A 1 105 ? 13.148 4.835 10.805 1.00 79.62 105 ALA A CA 1
ATOM 789 C C . ALA A 1 105 ? 13.554 6.282 11.146 1.00 79.62 105 ALA A C 1
ATOM 791 O O . ALA A 1 105 ? 13.504 6.683 12.306 1.00 79.62 105 ALA A O 1
ATOM 792 N N . GLU A 1 106 ? 13.876 7.085 10.132 1.00 77.19 106 GLU A N 1
ATOM 793 C CA . GLU A 1 106 ? 14.233 8.506 10.250 1.00 77.19 106 GLU A CA 1
ATOM 794 C C . GLU A 1 106 ? 13.021 9.456 10.169 1.00 77.19 106 GLU A C 1
ATOM 796 O O . GLU A 1 106 ? 13.162 10.667 9.930 1.00 77.19 106 GLU A O 1
ATOM 801 N N . ALA A 1 107 ? 11.801 8.930 10.338 1.00 68.69 107 ALA A N 1
ATOM 802 C CA . ALA A 1 107 ? 10.592 9.741 10.328 1.00 68.69 107 ALA A CA 1
ATOM 803 C C . ALA A 1 107 ? 10.697 10.878 11.365 1.00 68.69 107 ALA A C 1
ATOM 805 O O . ALA A 1 107 ? 10.993 10.669 12.540 1.00 68.69 107 ALA A O 1
ATOM 806 N N 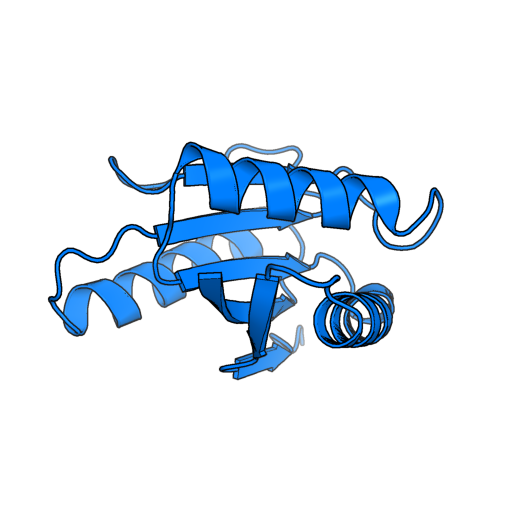. GLY A 1 108 ? 10.492 12.112 10.893 1.00 63.28 108 GLY A N 1
ATOM 807 C CA . GLY A 1 108 ? 10.795 13.324 11.652 1.00 63.28 108 GLY A CA 1
ATOM 808 C C . GLY A 1 108 ? 9.946 13.532 12.918 1.00 63.28 108 GLY A C 1
ATOM 809 O O . GLY A 1 108 ? 8.925 12.865 13.125 1.00 63.28 108 GLY A O 1
ATOM 810 N N . PRO A 1 109 ? 10.322 14.516 13.758 1.00 53.09 109 PRO A N 1
ATOM 811 C CA . PRO A 1 109 ? 9.654 14.793 15.026 1.00 53.09 109 PRO A CA 1
ATOM 812 C C . PRO A 1 109 ? 8.176 15.150 14.794 1.00 53.09 109 PRO A C 1
ATOM 814 O O . PRO A 1 109 ? 7.841 16.200 14.254 1.00 53.09 109 PRO A O 1
ATOM 817 N N . GLY A 1 110 ? 7.275 14.233 15.163 1.00 64.94 110 GLY A N 1
ATOM 818 C CA . GLY A 1 110 ? 5.819 14.384 15.024 1.00 64.94 110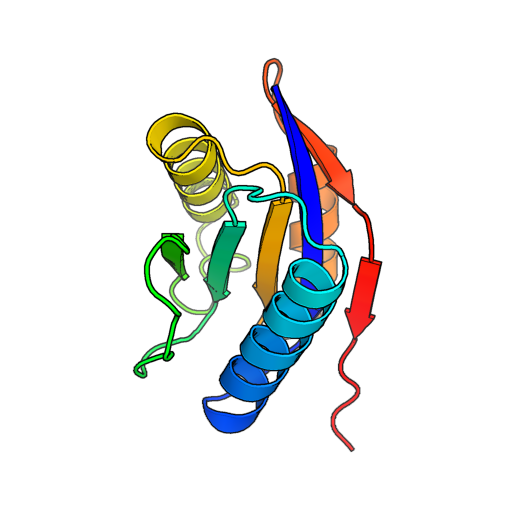 GLY A CA 1
ATOM 819 C C . GLY A 1 110 ? 5.099 13.154 14.458 1.00 64.94 110 GLY A C 1
ATOM 820 O O . GLY A 1 110 ? 3.900 12.970 14.712 1.00 64.94 110 GLY A O 1
ATOM 821 N N . MET A 1 111 ? 5.826 12.273 13.768 1.00 70.75 111 MET A N 1
ATOM 822 C CA . MET A 1 111 ? 5.306 11.022 13.215 1.00 70.75 111 MET A CA 1
ATOM 823 C C . MET A 1 111 ? 6.175 9.860 13.683 1.00 70.75 111 MET A C 1
ATOM 825 O O . MET A 1 111 ? 7.331 9.754 13.296 1.00 70.75 111 MET A O 1
ATOM 829 N N . ARG A 1 112 ? 5.609 8.994 14.526 1.00 75.38 112 ARG A N 1
ATOM 830 C CA . ARG A 1 112 ? 6.243 7.725 14.884 1.00 75.38 112 ARG A CA 1
ATOM 831 C C . ARG A 1 112 ? 5.724 6.662 13.933 1.00 75.38 112 ARG A C 1
ATOM 833 O O . ARG A 1 112 ? 4.510 6.513 13.802 1.00 75.38 112 ARG A O 1
ATOM 840 N N . VAL A 1 113 ? 6.641 5.988 13.253 1.00 79.69 113 VAL A N 1
ATOM 841 C CA . VAL A 1 113 ? 6.329 4.868 12.372 1.00 79.69 113 VAL A CA 1
ATOM 842 C C . VAL A 1 113 ? 6.699 3.583 13.095 1.00 79.69 113 VAL A C 1
ATOM 844 O O . VAL A 1 113 ? 7.840 3.413 13.517 1.00 79.69 113 VAL A O 1
ATOM 847 N N . THR A 1 114 ? 5.734 2.683 13.243 1.00 81.50 114 THR A N 1
ATOM 848 C CA . THR A 1 114 ? 5.982 1.318 13.713 1.00 81.50 114 THR A CA 1
ATOM 849 C C . THR A 1 114 ? 5.916 0.388 12.513 1.00 81.50 114 THR A C 1
ATOM 851 O O . THR A 1 114 ? 4.863 0.268 11.894 1.00 81.50 114 THR A O 1
ATOM 854 N N . LEU A 1 115 ? 7.030 -0.256 12.170 1.00 78.00 115 LEU A N 1
ATOM 855 C CA . LEU A 1 115 ? 7.049 -1.282 11.131 1.00 78.00 115 LEU A CA 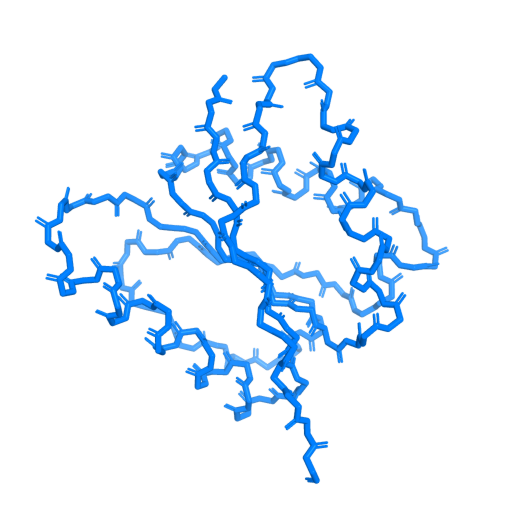1
ATOM 856 C C . LEU A 1 115 ? 6.440 -2.563 11.707 1.00 78.00 115 LEU A C 1
ATOM 858 O O . LEU A 1 115 ? 6.994 -3.122 12.650 1.00 78.00 115 LEU A O 1
ATOM 862 N N . LEU A 1 116 ? 5.286 -2.985 11.184 1.00 68.62 116 LEU A N 1
ATOM 863 C CA . LEU A 1 116 ? 4.585 -4.173 11.686 1.00 68.62 116 LEU A CA 1
ATOM 864 C C . LEU A 1 116 ? 5.074 -5.455 11.017 1.00 68.62 116 LEU A C 1
ATOM 866 O O . LEU A 1 116 ? 5.339 -6.444 11.687 1.00 68.62 116 LEU A O 1
ATOM 870 N N . GLU A 1 117 ? 5.188 -5.434 9.692 1.00 68.25 117 GLU A N 1
ATOM 871 C CA . GLU A 1 117 ? 5.541 -6.597 8.882 1.00 68.25 117 GLU A CA 1
ATOM 872 C C . GLU A 1 117 ? 6.290 -6.101 7.646 1.00 68.25 117 GLU A C 1
ATOM 874 O O . GLU A 1 117 ? 5.937 -5.063 7.072 1.00 68.25 117 GLU A O 1
ATOM 879 N N . THR A 1 118 ? 7.326 -6.833 7.241 1.00 63.72 118 THR A N 1
ATOM 880 C CA . THR A 1 118 ? 7.847 -6.727 5.883 1.00 63.72 118 THR A CA 1
ATOM 881 C C . THR A 1 118 ? 7.704 -8.070 5.206 1.00 63.72 118 THR A C 1
ATOM 883 O O . THR A 1 118 ? 8.416 -9.002 5.562 1.00 63.72 118 THR A O 1
ATOM 886 N N . ASP A 1 119 ? 6.774 -8.159 4.265 1.00 59.41 119 ASP A N 1
ATOM 887 C CA . ASP A 1 119 ? 6.643 -9.346 3.432 1.00 59.41 119 ASP A CA 1
ATOM 888 C C . ASP A 1 119 ? 7.387 -9.064 2.126 1.00 59.41 119 ASP A C 1
ATOM 890 O O . ASP A 1 119 ? 6.960 -8.235 1.315 1.00 59.41 119 ASP A O 1
ATOM 894 N N . GLU A 1 120 ? 8.555 -9.682 1.966 1.00 54.12 120 GLU A N 1
ATOM 895 C CA . GLU A 1 120 ? 9.160 -9.817 0.648 1.00 54.12 120 GLU A CA 1
ATOM 896 C C . GLU A 1 120 ? 8.298 -10.841 -0.080 1.00 54.12 120 GLU A C 1
ATOM 898 O O . GLU A 1 120 ? 8.436 -12.044 0.162 1.00 54.12 120 GLU A O 1
ATOM 903 N N . ALA A 1 121 ? 7.349 -10.386 -0.905 1.00 46.66 121 ALA A N 1
ATOM 904 C CA . ALA A 1 121 ? 6.541 -11.306 -1.688 1.00 46.66 121 ALA A CA 1
ATOM 905 C C . ALA A 1 121 ? 7.468 -11.909 -2.740 1.00 46.66 121 ALA A C 1
ATOM 907 O O . ALA A 1 121 ? 7.599 -11.384 -3.842 1.00 46.66 121 ALA A O 1
ATOM 908 N N . ARG A 1 122 ? 8.171 -12.974 -2.349 1.00 36.00 122 ARG A N 1
ATOM 909 C CA . ARG A 1 122 ? 9.165 -13.684 -3.143 1.00 36.00 122 ARG A CA 1
ATOM 910 C C . ARG A 1 122 ? 8.561 -13.999 -4.513 1.00 36.00 122 ARG A C 1
ATOM 912 O O . ARG A 1 122 ? 7.727 -14.905 -4.592 1.00 36.00 122 ARG A O 1
ATOM 919 N N . PRO A 1 123 ? 8.974 -13.314 -5.592 1.00 40.09 123 PRO A N 1
ATOM 920 C CA . PRO A 1 123 ? 8.614 -13.756 -6.920 1.00 40.09 123 PRO A CA 1
ATOM 921 C C . PRO A 1 123 ? 9.527 -14.946 -7.231 1.00 40.09 123 PRO A C 1
ATOM 923 O O . PRO A 1 123 ? 10.753 -14.824 -7.203 1.00 40.09 123 PRO A O 1
ATOM 926 N N . ARG A 1 124 ? 8.938 -16.128 -7.424 1.00 35.47 124 ARG A N 1
ATOM 927 C CA . ARG A 1 124 ? 9.611 -17.215 -8.142 1.00 35.47 124 ARG A CA 1
ATOM 928 C C . ARG A 1 124 ? 9.387 -17.032 -9.631 1.00 35.47 124 ARG A C 1
ATOM 930 O O . ARG A 1 124 ? 8.243 -16.674 -9.991 1.00 35.47 124 ARG A O 1
#

Secondary structure (DSSP, 8-state):
-EEEEEEEE--SHHHHHHHHHHHHHHHHHT-----EEEEEET--SPPP--TT-EEEEE-TTTTTTS-SHHHHHHHHHHHHHH--SEEEEEES-HHHHHHHHHHHHT--TT-EEEEEEEEE----

Radius of gyration: 13.32 Å; chains: 1; bounding box: 31×32×29 Å

Sequence (124 aa):
MNIAVTLRTARGRAAQQAALDAWIDARRAASDGRKLAVIAEGAFFELSCPPGVALARLAPGCVCCVGEVPLRTTLTRIVRSHRPAELLLLIAADEHLERVRRLLAEAGPGMRVTLLETDEARPR

Foldseek 3Di:
DEEEEEEEEAADDPRVQVVQVVVVVVVVVVPDPFQEEEEEECCPDDHDDDPRYHYHYHYHCPLPPVDLPVVLVVVVCCCVVSVGNYYYYYHNDPVSVVSVVVSLVPNDDPYHYHHDYYHHVDDD

pLDDT: mean 80.33, std 12.79, range [35.47, 93.94]